Protein AF-A0A9P5PSP9-F1 (afdb_monomer_lite)

Radius of gyration: 25.44 Å; chains: 1; bounding box: 35×57×88 Å

pLDDT: mean 72.79, std 15.86, range [39.41, 93.94]

Foldseek 3Di:
DDDDDDDDDDPDPPPPPPPDPPPPQDKKKKKWFKQWVVHDDPPPVPQQVCQQVVVVVCVVQPPWDFDDWAQDPDRITIGTGGTPPDDSVVVLVVQQVQAQHWTGTPPTIIHINGMHID

Organism: NCBI:txid206335

Sequence (118 aa):
MFFAKNLVTLIVAATIAVASPVKRQSTTNCLVTLTPTPEFPAGSVQTDLNFAIGHTVAVEFTGSTVDNFEPIVSYNVQVELSVSGESEETVAAFIETWPGTTISGIAAQWAVSAAECS

Structure (mmCIF, N/CA/C/O backbone):
data_AF-A0A9P5PSP9-F1
#
_entry.id   AF-A0A9P5PSP9-F1
#
loop_
_atom_site.group_PDB
_atom_site.id
_atom_site.type_symbol
_atom_site.label_atom_id
_atom_site.label_alt_id
_atom_site.label_comp_id
_atom_site.label_asym_id
_atom_site.label_entity_id
_atom_site.label_seq_id
_atom_site.pdbx_PDB_ins_code
_atom_site.Cartn_x
_atom_site.Cartn_y
_atom_site.Cartn_z
_atom_site.occupancy
_atom_site.B_iso_or_equiv
_atom_site.auth_seq_id
_atom_site.auth_comp_id
_atom_site.auth_asym_id
_atom_site.auth_atom_id
_atom_site.pdbx_PDB_model_num
ATOM 1 N N . MET A 1 1 ? -17.163 47.438 73.734 1.00 39.41 1 MET A N 1
ATOM 2 C CA . MET A 1 1 ? -17.045 48.028 72.384 1.00 39.41 1 MET A CA 1
ATOM 3 C C . MET A 1 1 ? -16.594 46.921 71.449 1.00 39.41 1 MET A C 1
ATOM 5 O O . MET A 1 1 ? -15.534 46.355 71.668 1.00 39.41 1 MET A O 1
ATOM 9 N N . PHE A 1 2 ? -17.458 46.533 70.513 1.00 43.75 2 PHE A N 1
ATOM 10 C CA . PHE A 1 2 ? -17.225 45.452 69.556 1.00 43.75 2 PHE A CA 1
ATOM 11 C C . PHE A 1 2 ? -16.586 46.048 68.299 1.00 43.75 2 PHE A C 1
ATOM 13 O O . PHE A 1 2 ? -17.230 46.851 67.629 1.00 43.75 2 PHE A O 1
ATOM 20 N N . PHE A 1 3 ? -15.345 45.677 67.978 1.00 45.69 3 PHE A N 1
ATOM 21 C CA . PHE A 1 3 ? -14.747 45.984 66.677 1.00 45.69 3 PHE A CA 1
ATOM 22 C C . PHE A 1 3 ? -14.861 44.758 65.780 1.00 45.69 3 PHE A C 1
ATOM 24 O O . PHE A 1 3 ? -14.361 43.679 66.090 1.00 45.69 3 PHE A O 1
ATOM 31 N N . ALA A 1 4 ? -15.611 44.933 64.700 1.00 51.59 4 ALA A N 1
ATOM 32 C CA . ALA A 1 4 ? -15.974 43.898 63.760 1.00 51.59 4 ALA A CA 1
ATOM 33 C C . ALA A 1 4 ? -15.075 43.941 62.516 1.00 51.59 4 ALA A C 1
ATOM 35 O O . ALA A 1 4 ? -14.765 45.017 62.020 1.00 51.59 4 ALA A O 1
ATOM 36 N N . LYS A 1 5 ? -14.819 42.736 61.988 1.00 51.28 5 LYS A N 1
ATOM 37 C CA . LYS A 1 5 ? -14.912 42.367 60.564 1.00 51.28 5 LYS A CA 1
ATOM 38 C C . LYS A 1 5 ? -13.950 43.053 59.580 1.00 51.28 5 LYS A C 1
ATOM 40 O O . LYS A 1 5 ? -14.120 44.215 59.243 1.00 51.28 5 LYS A O 1
ATOM 45 N N . ASN A 1 6 ? -13.048 42.260 58.992 1.00 48.47 6 ASN A N 1
ATOM 46 C CA . ASN A 1 6 ? -13.123 41.859 57.572 1.00 48.47 6 ASN A CA 1
ATOM 47 C C . ASN A 1 6 ? -11.849 41.094 57.162 1.00 48.47 6 ASN A C 1
ATOM 49 O O . ASN A 1 6 ? -10.869 41.684 56.719 1.00 48.47 6 ASN A O 1
ATOM 53 N N . LEU A 1 7 ? -11.873 39.766 57.296 1.00 53.78 7 LEU A N 1
ATOM 54 C CA . LEU A 1 7 ? -10.899 38.876 56.658 1.00 53.78 7 LEU A CA 1
ATOM 55 C C . LEU A 1 7 ? -11.451 38.493 55.281 1.00 53.78 7 LEU A C 1
ATOM 57 O O . LEU A 1 7 ? -12.350 37.663 55.176 1.00 53.78 7 LEU A O 1
ATOM 61 N N . VAL A 1 8 ? -10.941 39.137 54.232 1.00 54.66 8 VAL A N 1
ATOM 62 C CA . VAL A 1 8 ? -11.233 38.777 52.839 1.00 54.66 8 VAL A CA 1
ATOM 63 C C . VAL A 1 8 ? -10.473 37.491 52.522 1.00 54.66 8 VAL A C 1
ATOM 65 O O . VAL A 1 8 ? -9.246 37.478 52.483 1.00 54.66 8 VAL A O 1
ATOM 68 N N . THR A 1 9 ? -11.202 36.391 52.347 1.00 52.06 9 THR A N 1
ATOM 69 C CA . THR A 1 9 ? -10.644 35.080 51.998 1.00 52.06 9 THR A CA 1
ATOM 70 C C . THR A 1 9 ? -10.611 34.950 50.476 1.00 52.06 9 THR A C 1
ATOM 72 O O . T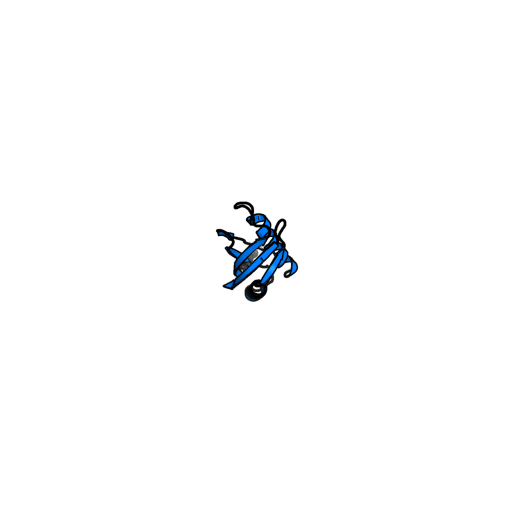HR A 1 9 ? -11.654 34.863 49.831 1.00 52.06 9 THR A O 1
ATOM 75 N N . LEU A 1 10 ? -9.414 34.979 49.889 1.00 44.44 10 LEU A N 1
ATOM 76 C CA . LEU A 1 10 ? -9.203 34.788 48.455 1.00 44.44 10 LEU A CA 1
ATOM 77 C C . LEU A 1 10 ? -9.199 33.282 48.151 1.00 44.44 10 LEU A C 1
ATOM 79 O O . LEU A 1 10 ? -8.201 32.599 48.372 1.00 44.44 10 LEU A O 1
ATOM 83 N N . ILE A 1 11 ? -10.325 32.749 47.679 1.00 52.88 11 ILE A N 1
ATOM 84 C CA . ILE A 1 11 ? -10.404 31.366 47.199 1.00 52.88 11 ILE A CA 1
ATOM 85 C C . ILE A 1 11 ? -9.882 31.358 45.761 1.00 52.88 11 ILE A C 1
ATOM 87 O O . ILE A 1 11 ? -10.599 31.699 44.823 1.00 52.88 11 ILE A O 1
ATOM 91 N N . VAL A 1 12 ? -8.611 30.997 45.590 1.00 51.53 12 VAL A N 1
ATOM 92 C CA . VAL A 1 12 ? -8.052 30.672 44.274 1.00 51.53 12 VAL A CA 1
ATOM 93 C C . VAL A 1 12 ? -8.607 29.307 43.879 1.00 51.53 12 VAL A C 1
ATOM 95 O O . VAL A 1 12 ? -8.164 28.272 44.373 1.00 51.53 12 VAL A O 1
ATOM 98 N N . ALA A 1 13 ? -9.620 29.306 43.014 1.00 54.34 13 ALA A N 1
ATOM 99 C CA . ALA A 1 13 ? -10.074 28.102 42.340 1.00 54.34 13 ALA A CA 1
ATOM 100 C C . ALA A 1 13 ? -8.973 27.662 41.367 1.00 54.34 13 ALA A C 1
ATOM 102 O O . ALA A 1 13 ? -8.827 28.219 40.280 1.00 54.34 13 ALA A O 1
ATOM 103 N N . ALA A 1 14 ? -8.161 26.691 41.780 1.00 51.69 14 ALA A N 1
ATOM 104 C CA . ALA A 1 14 ? -7.239 26.018 40.883 1.00 51.69 14 ALA A CA 1
ATOM 105 C C . ALA A 1 14 ? -8.073 25.200 39.889 1.00 51.69 14 ALA A C 1
ATOM 107 O O . ALA A 1 14 ? -8.559 24.116 40.209 1.00 51.69 14 ALA A O 1
ATOM 108 N N . THR A 1 15 ? -8.290 25.736 38.688 1.00 50.31 15 THR A N 1
ATOM 109 C CA . THR A 1 15 ? -8.807 24.949 37.569 1.00 50.31 15 THR A CA 1
ATOM 110 C C . THR A 1 15 ? -7.764 23.895 37.244 1.00 50.31 15 THR A C 1
ATOM 112 O O . THR A 1 15 ? -6.740 24.184 36.625 1.00 50.31 15 THR A O 1
ATOM 115 N N . ILE A 1 16 ? -8.010 22.675 37.711 1.00 48.81 16 ILE A N 1
ATOM 116 C CA . ILE A 1 16 ? -7.294 21.486 37.269 1.00 48.81 16 ILE A CA 1
ATOM 117 C C . ILE A 1 16 ? -7.624 21.346 35.785 1.00 48.81 16 ILE A C 1
ATOM 119 O O . ILE A 1 16 ? -8.700 20.880 35.413 1.00 48.81 16 ILE A O 1
ATOM 123 N N . ALA A 1 17 ? -6.726 21.831 34.930 1.00 51.38 17 ALA A N 1
ATOM 124 C CA . ALA A 1 17 ? -6.726 21.469 33.529 1.00 51.38 17 ALA A CA 1
ATOM 125 C C . ALA A 1 17 ? -6.412 19.972 33.487 1.00 51.38 17 ALA A C 1
ATOM 127 O O . ALA A 1 17 ? -5.254 19.561 33.532 1.00 51.38 17 ALA A O 1
ATOM 128 N N . VAL A 1 18 ? -7.457 19.146 33.495 1.00 50.47 18 VAL A N 1
ATOM 129 C CA . VAL A 1 18 ? -7.341 17.746 33.103 1.00 50.47 18 VAL A CA 1
ATOM 130 C C . VAL A 1 18 ? -6.925 17.786 31.643 1.00 50.47 18 VAL A C 1
ATOM 132 O O . VAL A 1 18 ? -7.739 18.055 30.763 1.00 50.47 18 VAL A O 1
ATOM 135 N N . ALA A 1 19 ? -5.628 17.614 31.397 1.00 44.59 19 ALA A N 1
ATOM 136 C CA . ALA A 1 19 ? -5.138 17.298 30.074 1.00 44.59 19 ALA A CA 1
ATOM 137 C C . ALA A 1 19 ? -5.844 16.002 29.677 1.00 44.59 19 ALA A C 1
ATOM 139 O O . ALA A 1 19 ? -5.552 14.938 30.225 1.00 44.59 19 ALA A O 1
ATOM 140 N N . SER A 1 20 ? -6.841 16.106 28.798 1.00 49.41 20 SER A N 1
ATOM 141 C CA . SER A 1 20 ? -7.421 14.932 28.166 1.00 49.41 20 SER A CA 1
ATOM 142 C C . SER A 1 20 ? -6.256 14.155 27.561 1.00 49.41 20 SER A C 1
ATOM 144 O O . SER A 1 20 ? -5.477 14.761 26.817 1.00 49.41 20 SER A O 1
ATOM 146 N N . PRO A 1 21 ? -6.075 12.864 27.889 1.00 52.00 21 PRO A N 1
ATOM 147 C CA . PRO A 1 21 ? -5.057 12.080 27.221 1.00 52.00 21 PRO A CA 1
ATOM 148 C C . PRO A 1 21 ? -5.360 12.159 25.727 1.00 52.00 21 PRO A C 1
ATOM 150 O O . PRO A 1 21 ? -6.439 11.758 25.285 1.00 52.00 21 PRO A O 1
ATOM 153 N N . VAL A 1 22 ? -4.434 12.739 24.959 1.00 50.50 22 VAL A N 1
ATOM 154 C CA . VAL A 1 22 ? -4.439 12.582 23.508 1.00 50.50 22 VAL A CA 1
ATOM 155 C C . VAL A 1 22 ? -4.378 11.078 23.315 1.00 50.50 22 VAL A C 1
ATOM 157 O O . VAL A 1 22 ? -3.413 10.446 23.756 1.00 50.50 22 VAL A O 1
ATOM 160 N N . LYS A 1 23 ? -5.453 10.485 22.783 1.00 47.91 23 LYS A N 1
ATOM 161 C CA . LYS A 1 23 ? -5.422 9.075 22.405 1.00 47.91 23 LYS A CA 1
ATOM 162 C C . LYS A 1 23 ? -4.181 8.926 21.540 1.00 47.91 23 LYS A C 1
ATOM 164 O O . LYS A 1 23 ? -4.057 9.636 20.544 1.00 47.91 23 LYS A O 1
ATOM 169 N N . ARG A 1 24 ? -3.242 8.081 21.968 1.00 46.03 24 ARG A N 1
ATOM 170 C CA . ARG A 1 24 ? -2.146 7.673 21.096 1.00 46.03 24 ARG A CA 1
ATOM 171 C C . ARG A 1 24 ? -2.817 7.197 19.815 1.00 46.03 24 ARG A C 1
ATOM 173 O O . ARG A 1 24 ? -3.707 6.351 19.898 1.00 46.03 24 ARG A O 1
ATOM 180 N N . GLN A 1 25 ? -2.476 7.819 18.691 1.00 55.81 25 GLN A N 1
ATOM 181 C CA . GLN A 1 25 ? -2.847 7.266 17.402 1.00 55.81 25 GLN A CA 1
ATOM 182 C C . GLN A 1 25 ? -2.301 5.842 17.387 1.00 55.81 25 GLN A C 1
ATOM 184 O O . GLN A 1 25 ? -1.148 5.603 17.748 1.00 55.81 25 GLN A O 1
ATOM 189 N N . SER A 1 26 ? -3.214 4.915 17.160 1.00 62.59 26 SER A N 1
ATOM 190 C CA . SER A 1 26 ? -2.928 3.498 17.078 1.00 62.59 26 SER A CA 1
ATOM 191 C C . SER A 1 26 ? -2.381 3.295 15.667 1.00 62.59 26 SER A C 1
ATOM 193 O O . SER A 1 26 ? -3.038 3.694 14.702 1.00 62.59 26 SER A O 1
ATOM 195 N N . THR A 1 27 ? -1.137 2.840 15.560 1.00 68.69 27 THR A N 1
ATOM 196 C CA . THR A 1 27 ? -0.408 2.797 14.294 1.00 68.69 27 THR A CA 1
ATOM 197 C C . THR A 1 27 ? -0.356 1.362 13.801 1.00 68.69 27 THR A C 1
ATOM 199 O O . THR A 1 27 ? 0.237 0.506 14.455 1.00 68.69 27 THR A O 1
ATOM 202 N N . THR A 1 28 ? -0.938 1.109 12.632 1.00 78.94 28 THR A N 1
ATOM 203 C CA . THR A 1 28 ? -0.881 -0.191 11.966 1.00 78.94 28 THR A CA 1
ATOM 204 C C . THR A 1 28 ? 0.455 -0.346 11.249 1.00 78.94 28 THR A C 1
ATOM 206 O O . THR A 1 28 ? 0.810 0.458 10.385 1.00 78.94 28 THR A O 1
ATOM 209 N N . ASN A 1 29 ? 1.189 -1.411 11.565 1.00 80.19 29 ASN A N 1
ATOM 210 C CA . ASN A 1 29 ? 2.421 -1.751 10.864 1.00 80.19 29 ASN A CA 1
ATOM 211 C C . ASN A 1 29 ? 2.117 -2.770 9.769 1.00 80.19 29 ASN A C 1
ATOM 213 O O . ASN A 1 29 ? 1.742 -3.898 10.072 1.00 80.19 29 ASN A O 1
ATOM 217 N N . CYS A 1 30 ? 2.305 -2.391 8.507 1.00 82.44 30 CYS A N 1
ATOM 218 C CA . CYS A 1 30 ? 2.123 -3.286 7.371 1.00 82.44 30 CYS A CA 1
ATOM 219 C C . CYS A 1 30 ? 3.400 -3.382 6.538 1.00 82.44 30 CYS A C 1
ATOM 221 O O . CYS A 1 30 ? 4.038 -2.385 6.216 1.00 82.44 30 CYS A O 1
ATOM 223 N N . LEU A 1 31 ? 3.782 -4.586 6.143 1.00 83.62 31 LEU A N 1
ATOM 224 C CA . LEU A 1 31 ? 4.820 -4.819 5.151 1.00 83.62 31 LEU A CA 1
ATOM 225 C C . LEU A 1 31 ? 4.150 -4.979 3.786 1.00 83.62 31 LEU A C 1
ATOM 227 O O . LEU A 1 31 ? 3.313 -5.861 3.616 1.00 83.62 31 LEU A O 1
ATOM 231 N N . VAL A 1 32 ? 4.518 -4.150 2.808 1.00 84.81 32 VAL A N 1
ATOM 232 C CA . VAL A 1 32 ? 3.949 -4.188 1.455 1.00 84.81 32 VAL A CA 1
ATOM 233 C C . VAL A 1 32 ? 5.067 -4.317 0.423 1.00 84.81 32 VAL A C 1
ATOM 235 O O . VAL A 1 32 ? 6.000 -3.514 0.377 1.00 84.81 32 VAL A O 1
ATOM 238 N N . THR A 1 33 ? 4.979 -5.312 -0.455 1.00 86.12 33 THR A N 1
ATOM 239 C CA . THR A 1 33 ? 5.932 -5.473 -1.563 1.00 86.12 33 THR A CA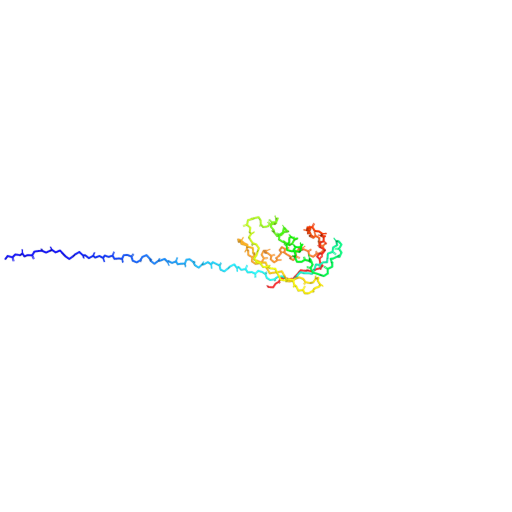 1
ATOM 240 C C . THR A 1 33 ? 5.375 -4.826 -2.825 1.00 86.12 33 THR A C 1
ATOM 242 O O . THR A 1 33 ? 4.293 -5.190 -3.296 1.00 86.12 33 THR A O 1
ATOM 245 N N . LEU A 1 34 ? 6.123 -3.866 -3.374 1.00 85.69 34 LEU A N 1
ATOM 246 C CA . LEU A 1 34 ? 5.678 -2.978 -4.445 1.00 85.69 34 LEU A CA 1
ATOM 247 C C . LEU A 1 34 ? 6.711 -2.941 -5.571 1.00 85.69 34 LEU A C 1
ATOM 249 O O . LEU A 1 34 ? 7.880 -2.633 -5.347 1.00 85.69 34 LEU A O 1
ATOM 253 N N . THR A 1 35 ? 6.272 -3.199 -6.801 1.00 85.38 35 THR A N 1
ATOM 254 C CA . THR A 1 35 ? 7.137 -3.160 -7.991 1.00 85.38 35 THR A CA 1
ATOM 255 C C . THR A 1 35 ? 6.711 -2.021 -8.921 1.00 85.38 35 THR A C 1
ATOM 257 O O . THR A 1 35 ? 5.570 -2.033 -9.389 1.00 85.38 35 THR A O 1
ATOM 260 N N . PRO A 1 36 ? 7.582 -1.037 -9.213 1.00 85.56 36 PRO A N 1
ATOM 261 C CA . PRO A 1 36 ? 7.239 0.078 -10.086 1.00 85.56 36 PRO A CA 1
ATOM 262 C C . PRO A 1 36 ? 7.276 -0.307 -11.569 1.00 85.56 36 PRO A C 1
ATOM 264 O O . PRO A 1 36 ? 8.121 -1.085 -12.007 1.00 85.56 36 PRO A O 1
ATOM 267 N N . THR A 1 37 ? 6.388 0.290 -12.361 1.00 86.19 37 THR A N 1
ATOM 268 C CA . THR A 1 37 ? 6.371 0.242 -13.828 1.00 86.19 37 THR A CA 1
ATOM 269 C C . THR A 1 37 ? 6.157 1.659 -14.387 1.00 86.19 37 THR A C 1
ATOM 271 O O . THR A 1 37 ? 5.092 2.236 -14.150 1.00 86.19 37 THR A O 1
ATOM 274 N N . PRO A 1 38 ? 7.111 2.235 -15.149 1.00 83.31 38 PRO A N 1
ATOM 275 C CA . PRO A 1 38 ? 8.435 1.690 -15.478 1.00 83.31 38 PRO A CA 1
ATOM 276 C C . PRO A 1 38 ? 9.341 1.563 -14.242 1.00 83.31 38 PRO A C 1
ATOM 278 O O . PRO A 1 38 ? 9.101 2.206 -13.223 1.00 83.31 38 PRO A O 1
ATOM 281 N N . GLU A 1 39 ? 10.384 0.733 -14.330 1.00 79.44 39 GLU A N 1
ATOM 282 C CA . GLU A 1 39 ? 11.353 0.583 -13.239 1.00 79.44 39 GLU A CA 1
ATOM 283 C C . GLU A 1 39 ? 12.038 1.922 -12.917 1.00 79.44 39 GLU A C 1
ATOM 285 O O . GLU A 1 39 ? 12.479 2.648 -13.814 1.00 79.44 39 GLU A O 1
ATOM 290 N N . PHE A 1 40 ? 12.148 2.248 -11.626 1.00 71.06 40 PHE A N 1
ATOM 291 C CA . PHE A 1 40 ? 12.829 3.459 -11.173 1.00 71.06 40 PHE A CA 1
ATOM 292 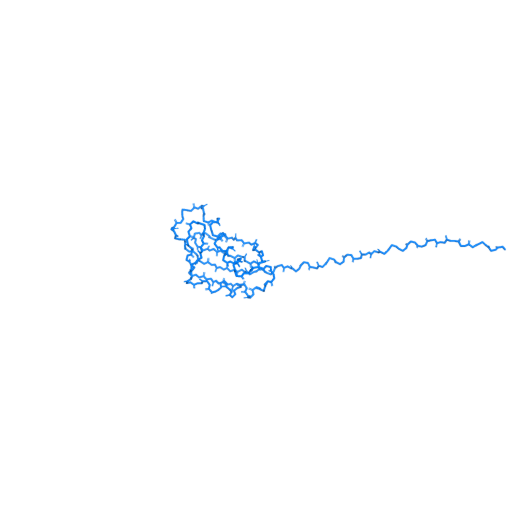C C . PHE A 1 40 ? 14.333 3.228 -10.990 1.00 71.06 40 PHE A C 1
ATOM 294 O O . PHE A 1 40 ? 14.730 2.243 -10.365 1.00 71.06 40 PHE A O 1
ATOM 301 N N . PRO A 1 41 ? 15.191 4.175 -11.412 1.00 64.38 41 PRO A N 1
ATOM 302 C CA . PRO A 1 41 ? 16.575 4.190 -10.964 1.00 64.38 41 PRO A CA 1
ATOM 303 C C . PRO A 1 41 ? 16.634 4.406 -9.441 1.00 64.38 41 PRO A C 1
ATOM 305 O O . PRO A 1 41 ? 15.867 5.188 -8.869 1.00 64.38 41 PRO A O 1
ATOM 308 N N . ALA A 1 42 ? 17.554 3.707 -8.772 1.00 62.31 42 ALA A N 1
ATOM 309 C CA . ALA A 1 42 ? 17.733 3.800 -7.326 1.00 62.31 42 ALA A CA 1
ATOM 310 C C . ALA A 1 42 ? 17.977 5.262 -6.896 1.00 62.31 42 ALA A C 1
ATOM 312 O O . ALA A 1 42 ? 18.922 5.897 -7.360 1.00 62.31 42 ALA A O 1
ATOM 313 N N . GLY A 1 43 ? 17.120 5.794 -6.015 1.00 60.62 43 GLY A N 1
ATOM 314 C CA . GLY A 1 43 ? 17.260 7.139 -5.435 1.00 60.62 43 GLY A CA 1
ATOM 315 C C . GLY A 1 43 ? 16.055 8.078 -5.586 1.00 60.62 43 GLY A C 1
ATOM 316 O O . GLY A 1 43 ? 16.027 9.104 -4.915 1.00 60.62 43 GLY A O 1
ATOM 317 N N . SER A 1 44 ? 15.048 7.742 -6.405 1.00 65.62 44 SER A N 1
ATOM 318 C CA . SER A 1 44 ? 13.860 8.604 -6.641 1.00 65.62 44 SER A CA 1
ATOM 319 C C . SER A 1 44 ? 12.514 7.959 -6.283 1.00 65.62 44 SER A C 1
ATOM 321 O O . SER A 1 44 ? 11.464 8.557 -6.484 1.00 65.62 44 SER A O 1
ATOM 323 N N . VAL A 1 45 ? 12.546 6.745 -5.731 1.00 76.19 45 VAL A N 1
ATOM 324 C CA . VA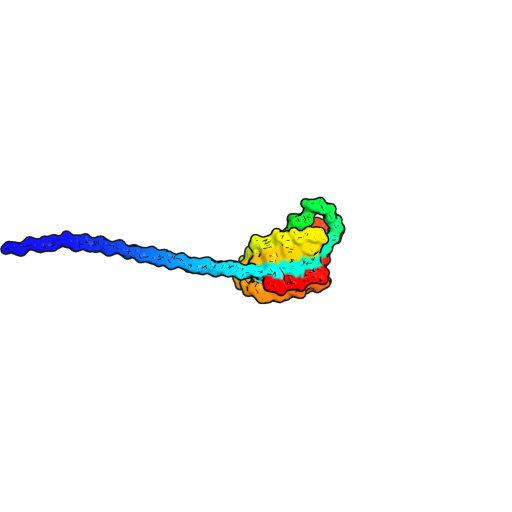L A 1 45 ? 11.365 5.917 -5.438 1.00 76.19 45 VAL A CA 1
ATOM 325 C C . VAL A 1 45 ? 10.488 6.503 -4.328 1.00 76.19 45 VAL A C 1
ATOM 327 O O . VAL A 1 45 ? 9.269 6.412 -4.399 1.00 76.19 45 VAL A O 1
ATOM 330 N N . GLN A 1 46 ? 11.087 7.131 -3.315 1.00 78.56 46 GLN A N 1
ATOM 331 C CA . GLN A 1 46 ? 10.378 7.455 -2.074 1.00 78.56 46 GLN A CA 1
ATOM 332 C C . GLN A 1 46 ? 9.249 8.477 -2.257 1.00 78.56 46 GLN A C 1
ATOM 334 O O . GLN A 1 46 ? 8.170 8.293 -1.711 1.00 78.56 46 GLN A O 1
ATOM 339 N N . THR A 1 47 ? 9.456 9.538 -3.042 1.00 80.88 47 THR A N 1
ATOM 340 C CA . THR A 1 47 ? 8.407 10.546 -3.276 1.00 80.88 47 THR A CA 1
ATOM 341 C C . THR A 1 47 ? 7.216 9.958 -4.025 1.00 80.88 47 THR A C 1
ATOM 343 O O . THR A 1 47 ? 6.071 10.222 -3.665 1.00 80.88 47 THR A O 1
ATOM 346 N N . ASP A 1 48 ? 7.492 9.153 -5.050 1.00 83.81 48 ASP A N 1
ATOM 347 C CA . ASP A 1 48 ? 6.461 8.533 -5.878 1.00 83.81 48 ASP A CA 1
ATOM 348 C C . ASP A 1 48 ? 5.634 7.516 -5.090 1.00 83.81 48 ASP A C 1
ATOM 350 O O . ASP A 1 48 ? 4.408 7.504 -5.152 1.00 83.81 48 ASP A O 1
ATOM 354 N N . LEU A 1 49 ? 6.331 6.720 -4.286 1.00 81.12 49 LEU A N 1
ATOM 355 C CA . LEU A 1 49 ? 5.772 5.716 -3.401 1.00 81.12 49 LEU A CA 1
ATOM 356 C C . LEU A 1 49 ? 4.916 6.335 -2.287 1.00 81.12 49 LEU A C 1
ATOM 358 O O . LEU A 1 49 ? 3.791 5.894 -2.064 1.00 81.12 49 LEU A O 1
ATOM 362 N N . ASN A 1 50 ? 5.408 7.393 -1.633 1.00 80.94 50 ASN A N 1
ATOM 363 C CA . ASN A 1 50 ? 4.652 8.119 -0.611 1.00 80.94 50 ASN A CA 1
ATOM 364 C C . ASN A 1 50 ? 3.369 8.716 -1.194 1.00 80.94 50 ASN A C 1
ATOM 366 O O . ASN A 1 50 ? 2.323 8.681 -0.547 1.00 80.94 50 ASN A O 1
ATOM 370 N N . PHE A 1 51 ? 3.433 9.244 -2.421 1.00 85.50 51 PHE A N 1
ATOM 371 C CA . PHE A 1 51 ? 2.239 9.707 -3.116 1.00 85.50 51 PHE A CA 1
ATOM 372 C C . PHE A 1 51 ? 1.294 8.549 -3.434 1.00 85.50 51 PHE A C 1
ATOM 374 O O . PHE A 1 51 ? 0.113 8.654 -3.126 1.00 85.50 51 PHE A O 1
ATOM 381 N N . ALA A 1 52 ? 1.791 7.449 -4.005 1.00 88.31 52 ALA A N 1
ATOM 382 C CA . ALA A 1 52 ? 0.958 6.316 -4.396 1.00 88.31 52 ALA A CA 1
ATOM 383 C C . ALA A 1 52 ? 0.188 5.735 -3.206 1.00 88.31 52 ALA A C 1
ATOM 385 O O . ALA A 1 52 ? -1.032 5.563 -3.269 1.00 88.31 52 ALA A O 1
ATOM 386 N N . ILE A 1 53 ? 0.892 5.487 -2.100 1.00 85.31 53 ILE A N 1
ATOM 387 C CA . ILE A 1 53 ? 0.290 4.934 -0.890 1.00 85.31 53 ILE A CA 1
ATOM 388 C C . ILE A 1 53 ? -0.611 5.976 -0.224 1.00 85.31 53 ILE A C 1
ATOM 390 O O . ILE A 1 53 ? -1.779 5.696 0.035 1.00 85.31 53 ILE A O 1
ATOM 394 N N . GLY A 1 54 ? -0.107 7.194 -0.003 1.00 82.62 54 GLY A N 1
ATOM 395 C CA . GLY A 1 54 ? -0.863 8.261 0.651 1.00 82.62 54 GLY A CA 1
ATOM 396 C C . GLY A 1 54 ? -2.149 8.620 -0.093 1.00 82.62 54 GLY A C 1
ATOM 397 O O . GLY A 1 54 ? -3.194 8.765 0.532 1.00 82.62 54 GLY A O 1
ATOM 398 N N . HIS A 1 55 ? -2.107 8.696 -1.425 1.00 86.12 55 HIS A N 1
ATOM 399 C CA . HIS A 1 55 ? -3.286 8.934 -2.254 1.00 86.12 55 HIS A CA 1
ATOM 400 C C . HIS A 1 55 ? -4.280 7.771 -2.168 1.00 86.12 55 HIS A C 1
ATOM 402 O O . HIS A 1 55 ? -5.470 8.006 -1.987 1.00 86.12 55 HIS A O 1
ATOM 408 N N . THR A 1 56 ? -3.810 6.524 -2.257 1.00 89.00 56 THR A N 1
ATOM 409 C CA . THR A 1 56 ? -4.679 5.336 -2.167 1.00 89.00 56 THR A CA 1
ATOM 410 C C . THR A 1 56 ? -5.398 5.269 -0.819 1.00 89.00 56 THR A C 1
ATOM 412 O O . THR A 1 56 ? -6.607 5.064 -0.778 1.00 89.00 56 THR A O 1
ATOM 415 N N . VAL A 1 57 ? -4.678 5.522 0.276 1.00 84.75 57 VAL A N 1
ATOM 416 C CA . VAL A 1 57 ? -5.245 5.561 1.632 1.00 84.75 57 VAL A CA 1
ATOM 417 C C . VAL A 1 57 ? -6.205 6.741 1.799 1.00 84.75 57 VAL A C 1
ATOM 419 O O . VAL A 1 57 ? -7.286 6.564 2.348 1.00 84.75 57 VAL A O 1
ATOM 422 N N . ALA A 1 58 ? -5.861 7.932 1.300 1.00 82.88 58 ALA A N 1
ATOM 423 C CA . ALA A 1 58 ? -6.701 9.126 1.432 1.00 82.88 58 ALA A CA 1
ATOM 424 C C . ALA A 1 58 ? -8.002 9.068 0.612 1.00 82.88 58 ALA A C 1
ATOM 426 O O . ALA A 1 58 ? -8.970 9.747 0.957 1.00 82.88 58 ALA A O 1
ATOM 427 N N . VAL A 1 59 ? -8.026 8.288 -0.476 1.00 86.00 59 VAL A N 1
ATOM 428 C CA . VAL A 1 59 ? -9.247 8.024 -1.253 1.00 86.00 59 VAL A CA 1
ATOM 429 C C . VAL A 1 59 ? -10.227 7.164 -0.456 1.00 86.00 59 VAL A C 1
ATOM 431 O O . VAL A 1 59 ? -11.424 7.437 -0.504 1.00 86.00 59 VAL A O 1
ATOM 434 N N . GLU A 1 60 ? -9.732 6.169 0.281 1.00 87.56 60 GLU A N 1
ATOM 435 C CA . GLU A 1 60 ? -10.571 5.296 1.110 1.00 87.56 60 GLU A CA 1
ATOM 436 C C . GLU A 1 60 ? -10.996 5.992 2.413 1.00 87.56 60 GLU A C 1
ATOM 438 O O . GLU A 1 60 ? -12.179 6.070 2.738 1.00 87.56 60 GLU A O 1
ATOM 443 N N . PHE A 1 61 ? -10.034 6.563 3.139 1.00 82.06 61 PHE A N 1
ATOM 444 C CA . PHE A 1 61 ? -10.240 7.163 4.456 1.00 82.06 61 PHE A CA 1
ATOM 445 C C . PHE A 1 61 ? -10.254 8.688 4.369 1.00 82.06 61 PHE A C 1
ATOM 447 O O . PHE A 1 61 ? -9.303 9.391 4.732 1.00 82.06 61 PHE A O 1
ATOM 454 N N . THR A 1 62 ? -11.357 9.227 3.850 1.00 74.81 62 THR A N 1
ATOM 455 C CA . THR A 1 62 ? -11.512 10.675 3.690 1.00 74.81 62 THR A CA 1
ATOM 456 C C . THR A 1 62 ? -11.482 11.385 5.047 1.00 74.81 62 THR A C 1
ATOM 458 O O . THR A 1 62 ? -12.341 11.148 5.894 1.00 74.81 62 THR A O 1
ATOM 461 N N . GLY A 1 63 ? -10.538 12.312 5.231 1.00 62.59 63 GLY A N 1
ATOM 462 C CA . GLY A 1 63 ? -10.407 13.103 6.463 1.00 62.59 63 GLY A CA 1
ATOM 463 C C . GLY A 1 63 ? -9.367 12.585 7.459 1.00 62.59 63 GLY A C 1
ATOM 464 O O . GLY A 1 63 ? -9.217 13.178 8.528 1.00 62.59 63 GLY A O 1
ATOM 465 N N . SER A 1 64 ? -8.625 11.537 7.104 1.00 62.19 64 SER A N 1
ATOM 466 C CA . SER A 1 64 ? -7.569 10.971 7.939 1.00 62.19 64 SER A CA 1
ATOM 467 C C . SER A 1 64 ? -6.172 11.436 7.512 1.00 62.19 64 SER A C 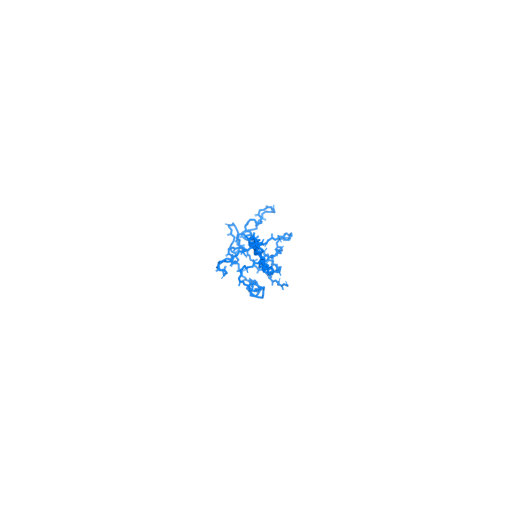1
ATOM 469 O O . SER A 1 64 ? -5.897 11.651 6.332 1.00 62.19 64 SER A O 1
ATOM 471 N N . THR A 1 65 ? -5.278 11.599 8.488 1.00 60.38 65 THR A N 1
ATOM 472 C CA . THR A 1 65 ? -3.851 11.890 8.268 1.00 60.38 65 THR A CA 1
ATOM 473 C C . THR A 1 65 ? -3.070 10.587 8.264 1.00 60.38 65 THR A C 1
ATOM 475 O O . THR A 1 65 ? -3.374 9.725 9.082 1.00 60.38 65 THR A O 1
ATOM 478 N N . VAL A 1 66 ? -2.076 10.479 7.380 1.00 63.25 66 VAL A N 1
ATOM 479 C CA . VAL A 1 66 ? -1.118 9.372 7.330 1.00 63.25 66 VAL A CA 1
ATOM 480 C C . VAL A 1 66 ? 0.223 9.826 7.910 1.00 63.25 66 VAL A C 1
ATOM 482 O O . VAL A 1 66 ? 0.788 10.801 7.414 1.00 63.25 66 VAL A O 1
ATOM 485 N N . ASP A 1 67 ? 0.720 9.134 8.939 1.00 56.56 67 ASP A N 1
ATOM 486 C CA . ASP A 1 67 ? 1.807 9.658 9.784 1.00 56.56 67 ASP A CA 1
ATOM 487 C C . ASP A 1 67 ? 3.220 9.104 9.519 1.00 56.56 67 ASP A C 1
ATOM 489 O O . ASP A 1 67 ? 4.174 9.809 9.856 1.00 56.56 67 ASP A O 1
ATOM 493 N N . ASN A 1 68 ? 3.419 7.914 8.926 1.00 58.25 68 ASN A N 1
ATOM 494 C CA . ASN A 1 68 ? 4.784 7.417 8.687 1.00 58.25 68 ASN A CA 1
ATOM 495 C C . ASN A 1 68 ? 4.954 6.531 7.434 1.00 58.25 68 ASN A C 1
ATOM 497 O O . ASN A 1 68 ? 4.049 5.825 7.005 1.00 58.25 68 ASN A O 1
ATOM 501 N N . PHE A 1 69 ? 6.142 6.582 6.822 1.00 60.91 69 PHE A N 1
ATOM 502 C CA . PHE A 1 69 ? 6.524 5.747 5.677 1.00 60.91 69 PHE A CA 1
ATOM 503 C C . PHE A 1 69 ? 8.030 5.478 5.693 1.00 60.91 69 PHE A C 1
ATOM 505 O O . PHE A 1 69 ? 8.825 6.397 5.470 1.00 60.91 69 PHE A O 1
ATOM 512 N N . GLU A 1 70 ? 8.433 4.218 5.872 1.00 58.69 70 GLU A N 1
ATOM 513 C CA . GLU A 1 70 ? 9.844 3.823 5.865 1.00 58.69 70 GLU A CA 1
ATOM 514 C C . GLU A 1 70 ? 10.120 2.748 4.797 1.00 58.69 70 GLU A C 1
ATOM 516 O O . GLU A 1 70 ? 9.854 1.562 4.996 1.00 58.69 70 GLU A O 1
ATOM 521 N N . PRO A 1 71 ? 10.673 3.116 3.625 1.00 57.88 71 PRO A N 1
ATOM 522 C CA . PRO A 1 71 ? 11.013 2.124 2.617 1.00 57.88 71 PRO A CA 1
ATOM 523 C C . PRO A 1 71 ? 12.148 1.220 3.114 1.00 57.88 71 PRO A C 1
ATOM 525 O O . PRO A 1 71 ? 13.234 1.699 3.446 1.00 57.88 71 PRO A O 1
ATOM 528 N N . ILE A 1 72 ? 11.926 -0.097 3.088 1.00 55.69 72 ILE A N 1
ATOM 529 C CA . ILE A 1 72 ? 13.008 -1.076 3.185 1.00 55.69 72 ILE A CA 1
ATOM 530 C C . ILE A 1 72 ? 13.611 -1.227 1.776 1.00 55.69 72 ILE A C 1
ATOM 532 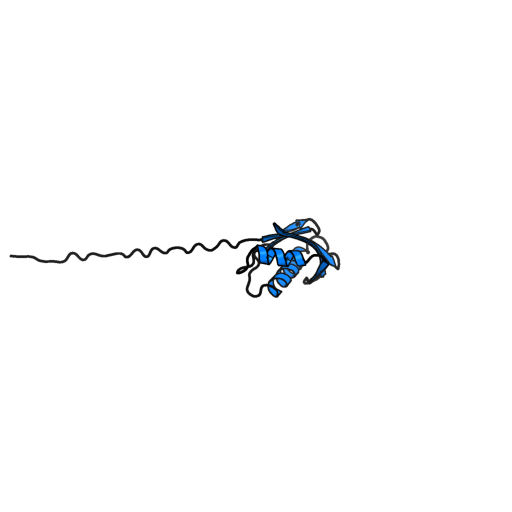O O . ILE A 1 72 ? 13.022 -0.907 0.744 1.00 55.69 72 ILE A O 1
ATOM 536 N N . VAL A 1 73 ? 14.885 -1.577 1.722 1.00 50.84 73 VAL A N 1
ATOM 537 C CA . VAL A 1 73 ? 15.713 -1.521 0.517 1.00 50.84 73 VAL A CA 1
ATOM 538 C C . VAL A 1 73 ? 15.083 -2.280 -0.669 1.00 50.84 73 VAL A C 1
ATOM 540 O O . VAL A 1 73 ? 14.658 -3.424 -0.538 1.00 50.84 73 VAL A O 1
ATOM 543 N N . SER A 1 74 ? 15.115 -1.654 -1.853 1.00 56.31 74 SER A N 1
ATOM 544 C CA . SER A 1 74 ? 14.953 -2.277 -3.177 1.00 56.31 74 SER A CA 1
ATOM 545 C C . SER A 1 74 ? 13.645 -3.056 -3.416 1.00 56.31 74 SER A C 1
ATOM 547 O O . SER A 1 74 ? 13.714 -4.223 -3.779 1.00 56.31 74 SER A O 1
ATOM 549 N N . TYR A 1 75 ? 12.484 -2.387 -3.299 1.00 60.56 75 TYR A N 1
ATOM 550 C CA . TYR A 1 75 ? 11.122 -2.842 -3.693 1.00 60.56 75 TYR A CA 1
ATOM 551 C C . TYR A 1 75 ? 10.255 -3.496 -2.595 1.00 60.56 75 TYR A C 1
ATOM 553 O O . TYR A 1 75 ? 9.059 -3.703 -2.796 1.00 60.56 75 TYR A O 1
ATOM 561 N N . ASN A 1 76 ? 10.806 -3.756 -1.407 1.00 62.97 76 ASN A N 1
ATOM 562 C CA . ASN A 1 76 ? 10.015 -4.135 -0.230 1.00 62.97 76 ASN A CA 1
ATOM 563 C C . ASN A 1 76 ? 9.820 -2.911 0.656 1.00 62.97 76 ASN A C 1
ATOM 565 O O . ASN A 1 76 ? 10.786 -2.383 1.185 1.00 62.97 76 ASN A O 1
ATOM 569 N N . VAL A 1 77 ? 8.594 -2.442 0.827 1.00 67.94 77 VAL A N 1
ATOM 570 C CA . VAL A 1 77 ? 8.313 -1.207 1.558 1.00 67.94 77 VAL A CA 1
ATOM 571 C C . VAL A 1 77 ? 7.667 -1.574 2.881 1.00 67.94 77 VAL A C 1
ATOM 573 O O . VAL A 1 77 ? 6.662 -2.279 2.908 1.00 67.94 77 VAL A O 1
ATOM 576 N N . GLN A 1 78 ? 8.226 -1.092 3.989 1.00 67.88 78 GLN A N 1
ATOM 577 C CA . GLN A 1 78 ? 7.498 -1.120 5.245 1.00 67.88 78 GLN A CA 1
ATOM 578 C C . GLN A 1 78 ? 6.630 0.133 5.318 1.00 67.88 78 GLN A C 1
ATOM 580 O O . GLN A 1 78 ? 7.065 1.266 5.113 1.00 67.88 78 GLN A O 1
ATOM 585 N N . VAL A 1 79 ? 5.350 -0.096 5.527 1.00 67.81 79 VAL A N 1
ATOM 586 C CA . VAL A 1 79 ? 4.301 0.901 5.479 1.00 67.81 79 VAL A CA 1
ATOM 587 C C . VAL A 1 79 ? 3.711 0.977 6.882 1.00 67.81 79 VAL A C 1
ATOM 589 O O . VAL A 1 79 ? 2.953 0.111 7.305 1.00 67.81 79 VAL A O 1
ATOM 592 N N . GLU A 1 80 ? 4.111 2.000 7.630 1.00 69.75 80 GLU A N 1
ATOM 593 C CA . GLU A 1 80 ? 3.613 2.246 8.982 1.00 69.75 80 GLU A CA 1
ATOM 594 C C . GLU A 1 80 ? 2.474 3.275 8.921 1.00 69.75 80 GLU A C 1
ATOM 596 O O . GLU A 1 80 ? 2.684 4.486 8.921 1.00 69.75 80 GLU A O 1
ATOM 601 N N . LEU A 1 81 ? 1.238 2.790 8.829 1.00 71.44 81 LEU A N 1
ATOM 602 C CA . LEU A 1 81 ? 0.062 3.627 8.618 1.00 71.44 81 LEU A CA 1
ATOM 603 C C . LEU A 1 81 ? -0.717 3.804 9.915 1.00 71.44 81 LEU A C 1
ATOM 605 O O . LEU A 1 81 ? -1.297 2.876 10.463 1.00 71.44 81 LEU A O 1
ATOM 609 N N . SER A 1 82 ? -0.799 5.048 10.365 1.00 68.44 82 SER A N 1
ATOM 610 C CA . SER A 1 82 ? -1.812 5.501 11.313 1.00 68.44 82 SER A CA 1
ATOM 611 C C . SER A 1 82 ? -2.821 6.324 10.525 1.00 68.44 82 SER A C 1
ATOM 613 O O . SER A 1 82 ? -2.421 7.189 9.751 1.00 68.44 82 SER A O 1
ATOM 615 N N . VAL A 1 83 ? -4.111 6.033 10.694 1.00 71.88 83 VAL A N 1
ATOM 616 C CA . VAL A 1 83 ? -5.224 6.722 10.028 1.00 71.88 83 VAL A CA 1
ATOM 617 C C . VAL A 1 83 ? -6.126 7.273 11.125 1.00 71.88 83 VAL A C 1
ATOM 619 O O . VAL A 1 83 ? -6.781 6.532 11.857 1.00 71.88 83 VAL A O 1
ATOM 622 N N . SER A 1 84 ? -6.128 8.596 11.297 1.00 71.81 84 SER A N 1
ATOM 623 C CA . SER A 1 84 ? -6.927 9.229 12.354 1.00 71.81 84 SER A CA 1
ATOM 624 C C . SER A 1 84 ? -8.419 8.931 12.177 1.00 71.81 84 SER A C 1
ATOM 626 O O . SER A 1 84 ? -8.974 9.162 11.104 1.00 71.81 84 SER A O 1
ATOM 628 N N . GLY A 1 85 ? -9.063 8.450 13.244 1.00 73.81 85 GLY A N 1
ATOM 629 C CA . GLY A 1 85 ? -10.489 8.111 13.258 1.00 73.81 85 GLY A CA 1
ATOM 630 C C . GLY A 1 85 ? -10.805 6.644 12.965 1.00 73.81 85 GLY A C 1
ATOM 631 O O . GLY A 1 85 ? -11.918 6.221 13.267 1.00 73.81 85 GLY A O 1
ATOM 632 N N . GLU A 1 86 ? -9.830 5.870 12.490 1.00 81.44 86 GLU A N 1
ATOM 633 C CA . GLU A 1 86 ? -9.993 4.455 12.152 1.00 81.44 86 GLU A CA 1
ATOM 634 C C . GLU A 1 86 ? -9.316 3.536 13.176 1.00 81.44 86 GLU A C 1
ATOM 636 O O . GLU A 1 86 ? -8.401 3.944 13.900 1.00 81.44 86 GLU A O 1
ATOM 641 N N . SER A 1 87 ? -9.792 2.291 13.277 1.00 84.56 87 SER A N 1
ATOM 642 C CA . SER A 1 87 ? -9.117 1.257 14.069 1.00 84.56 87 SER A CA 1
ATOM 643 C C . SER A 1 87 ? -7.967 0.637 13.278 1.00 84.56 87 SER A C 1
ATOM 645 O O . SER A 1 87 ? -8.015 0.565 12.049 1.00 84.56 87 SER A O 1
ATOM 647 N N . GLU A 1 88 ? -6.953 0.129 13.985 1.00 83.81 88 GLU A N 1
ATOM 648 C CA . GLU A 1 88 ? -5.819 -0.550 13.343 1.00 83.81 88 GLU A CA 1
ATOM 649 C C . GLU A 1 88 ? -6.279 -1.726 12.479 1.00 83.81 88 GLU A C 1
ATOM 651 O O . GLU A 1 88 ? -5.769 -1.917 11.381 1.00 83.81 88 GLU A O 1
ATOM 656 N N . GLU A 1 89 ? -7.286 -2.461 12.955 1.00 86.38 89 GLU A N 1
ATOM 657 C CA . GLU A 1 89 ? -7.908 -3.600 12.275 1.00 86.38 89 GLU A CA 1
ATOM 658 C C . GLU A 1 89 ? -8.562 -3.194 10.948 1.00 86.38 89 GLU A C 1
ATOM 660 O O . GLU A 1 89 ? -8.414 -3.902 9.955 1.00 86.38 89 GLU A O 1
ATOM 665 N N . THR A 1 90 ? -9.254 -2.049 10.903 1.00 88.12 90 THR A N 1
ATOM 666 C CA . THR A 1 90 ? -9.868 -1.543 9.666 1.00 88.12 90 THR A CA 1
ATOM 667 C C . THR A 1 90 ? -8.798 -1.156 8.649 1.00 88.12 90 THR A C 1
ATOM 669 O O . THR A 1 90 ? -8.893 -1.517 7.476 1.00 88.12 90 THR A O 1
ATOM 672 N N . VAL A 1 91 ? -7.758 -0.450 9.099 1.00 85.56 91 VAL A N 1
ATOM 673 C CA . VAL A 1 91 ? -6.642 -0.028 8.240 1.00 85.56 91 VAL A CA 1
ATOM 674 C C . VAL A 1 91 ? -5.865 -1.243 7.727 1.00 85.56 91 VAL A C 1
ATOM 676 O O . VAL A 1 91 ? -5.569 -1.316 6.535 1.00 85.56 91 VAL A O 1
ATOM 679 N N . ALA A 1 92 ? -5.590 -2.220 8.596 1.00 88.88 92 ALA A N 1
ATOM 680 C CA . ALA A 1 92 ? -4.929 -3.473 8.244 1.00 88.88 92 ALA A CA 1
ATOM 681 C C . ALA A 1 92 ? -5.733 -4.252 7.199 1.00 88.88 92 ALA A C 1
ATOM 683 O O . ALA A 1 92 ? -5.208 -4.573 6.135 1.00 88.88 92 ALA A O 1
ATOM 684 N N . ALA A 1 93 ? -7.026 -4.470 7.459 1.00 90.88 93 ALA A N 1
ATOM 685 C CA . ALA A 1 93 ? -7.908 -5.187 6.546 1.00 90.88 93 ALA A CA 1
ATOM 686 C C . ALA A 1 93 ? -7.969 -4.516 5.169 1.00 90.88 93 ALA A C 1
ATOM 688 O O . ALA A 1 93 ? -7.988 -5.211 4.158 1.00 90.88 93 ALA A O 1
ATOM 689 N N . PHE A 1 94 ? -7.961 -3.181 5.106 1.00 91.06 94 PHE A N 1
ATOM 690 C CA . PHE A 1 94 ? -7.897 -2.458 3.838 1.00 91.06 94 PHE A CA 1
ATOM 691 C C . PHE A 1 94 ? -6.588 -2.722 3.085 1.00 91.06 94 PHE A C 1
ATOM 693 O O . PHE A 1 94 ? -6.625 -3.077 1.906 1.00 91.06 94 PHE A O 1
ATOM 700 N N . ILE A 1 95 ? -5.437 -2.596 3.746 1.00 89.06 95 ILE A N 1
ATOM 701 C CA . ILE A 1 95 ? -4.123 -2.800 3.115 1.00 89.06 95 ILE A CA 1
ATOM 702 C C . ILE A 1 95 ? -3.951 -4.252 2.646 1.00 89.06 95 ILE A C 1
ATOM 704 O O . ILE A 1 95 ? -3.422 -4.496 1.561 1.00 89.06 95 ILE A O 1
ATOM 708 N N . GLU A 1 96 ? -4.470 -5.221 3.397 1.00 91.88 96 GLU A N 1
ATOM 709 C CA . GLU A 1 96 ? -4.455 -6.645 3.037 1.00 91.88 96 GLU A CA 1
ATOM 710 C C . GLU A 1 96 ? -5.296 -6.979 1.790 1.00 91.88 96 GLU A C 1
ATOM 712 O O . GLU A 1 96 ? -5.139 -8.060 1.221 1.00 91.88 96 GLU A O 1
ATOM 717 N N . THR A 1 97 ? -6.140 -6.060 1.299 1.00 93.75 97 THR A N 1
ATOM 718 C CA . THR A 1 97 ? -6.836 -6.223 0.003 1.00 93.75 97 THR A CA 1
ATOM 719 C C . THR A 1 97 ? -6.009 -5.788 -1.203 1.00 93.75 97 THR A C 1
ATOM 721 O O . THR A 1 97 ? -6.382 -6.074 -2.342 1.00 93.75 97 THR A O 1
ATOM 724 N N . TRP A 1 98 ? -4.889 -5.097 -0.991 1.00 92.44 98 TRP A N 1
ATOM 725 C CA . TRP A 1 98 ? -4.069 -4.574 -2.078 1.00 92.44 98 TRP A CA 1
ATOM 726 C C . TRP A 1 98 ? -3.319 -5.626 -2.909 1.00 92.44 98 TRP A C 1
ATOM 728 O O . TRP A 1 98 ? -3.075 -5.336 -4.084 1.00 92.44 98 TRP A O 1
ATOM 738 N N . PRO A 1 99 ? -2.919 -6.813 -2.405 1.00 93.94 99 PRO A N 1
ATOM 739 C CA . PRO A 1 99 ? -2.221 -7.806 -3.218 1.00 93.94 99 PRO A CA 1
ATOM 740 C C . PRO A 1 99 ? -2.966 -8.148 -4.514 1.00 93.94 99 PRO A C 1
ATOM 742 O O . PRO A 1 99 ? -4.162 -8.430 -4.519 1.00 93.94 99 PRO A O 1
ATOM 745 N N . GLY A 1 100 ? -2.243 -8.127 -5.636 1.00 92.75 100 GLY A N 1
ATOM 746 C CA . GLY A 1 100 ? -2.805 -8.337 -6.973 1.00 92.75 100 GLY A CA 1
ATOM 747 C C . GLY A 1 100 ? -3.398 -7.080 -7.619 1.00 92.75 100 GLY A C 1
ATOM 748 O O . GLY A 1 100 ? -3.859 -7.147 -8.759 1.00 92.75 100 GLY A O 1
ATOM 749 N N . THR A 1 101 ? -3.364 -5.936 -6.934 1.00 93.81 101 THR A N 1
ATOM 750 C CA . THR A 1 101 ? -3.785 -4.642 -7.482 1.00 93.81 101 THR A CA 1
ATOM 751 C C . THR A 1 101 ? -2.593 -3.809 -7.954 1.00 93.81 101 THR A C 1
ATOM 753 O O . THR A 1 101 ? -1.425 -4.205 -7.877 1.00 93.81 101 THR A O 1
ATOM 756 N N . THR A 1 102 ? -2.892 -2.637 -8.507 1.00 93.06 102 THR A N 1
ATOM 757 C CA . THR A 1 102 ? -1.897 -1.645 -8.902 1.00 93.06 102 THR A CA 1
ATOM 758 C C . THR A 1 102 ? -2.321 -0.291 -8.359 1.00 93.06 102 THR A C 1
ATOM 760 O O . THR A 1 102 ? -3.454 0.132 -8.589 1.00 93.06 102 THR A O 1
ATOM 763 N N . ILE A 1 103 ? -1.411 0.383 -7.660 1.00 90.88 103 ILE A N 1
ATOM 764 C CA . ILE A 1 103 ? -1.631 1.726 -7.116 1.00 90.88 103 ILE A CA 1
ATOM 765 C C . ILE A 1 103 ? -0.849 2.760 -7.932 1.00 90.88 103 ILE A C 1
ATOM 767 O O . ILE A 1 103 ? 0.260 2.502 -8.406 1.00 90.88 103 ILE A O 1
ATOM 771 N N . SER A 1 104 ? -1.442 3.932 -8.140 1.00 91.56 104 SER A N 1
ATOM 772 C CA . SER A 1 104 ? -0.893 4.957 -9.034 1.00 91.56 104 SER A CA 1
ATOM 773 C C . SER A 1 104 ? 0.021 5.921 -8.286 1.00 91.56 104 SER A C 1
ATOM 775 O O . SER A 1 104 ? -0.437 6.635 -7.396 1.00 91.56 104 SER A O 1
ATOM 777 N N . GLY A 1 105 ? 1.290 5.977 -8.685 1.00 88.44 105 GLY A N 1
ATOM 778 C CA . GLY A 1 105 ? 2.228 7.033 -8.311 1.00 88.44 105 GLY A CA 1
ATOM 779 C C . GLY A 1 105 ? 2.118 8.271 -9.208 1.00 88.44 105 GLY A C 1
ATOM 780 O O . GLY A 1 105 ? 1.255 8.370 -10.081 1.00 88.44 105 GLY A O 1
ATOM 781 N N . ILE A 1 106 ? 3.025 9.221 -8.996 1.00 86.69 106 ILE A N 1
ATOM 782 C CA . ILE A 1 106 ? 3.217 10.428 -9.816 1.00 86.69 106 ILE A CA 1
ATOM 783 C C . ILE A 1 106 ? 3.850 10.063 -11.171 1.00 86.69 106 ILE A C 1
ATOM 785 O O . ILE A 1 106 ? 3.500 10.639 -12.200 1.00 86.69 106 ILE A O 1
ATOM 789 N N . ALA A 1 107 ? 4.801 9.130 -11.170 1.00 87.00 107 ALA A N 1
ATOM 790 C CA . ALA A 1 107 ? 5.670 8.797 -12.292 1.00 87.00 107 ALA A CA 1
ATOM 791 C C . ALA A 1 107 ? 5.760 7.287 -12.591 1.00 87.00 107 ALA A C 1
ATOM 793 O O . ALA A 1 107 ? 6.225 6.935 -13.676 1.00 87.00 107 ALA A O 1
ATOM 794 N N . ALA A 1 108 ? 5.274 6.403 -11.710 1.00 86.69 108 ALA A N 1
ATOM 795 C CA . ALA A 1 108 ? 5.077 4.987 -12.026 1.00 86.69 108 ALA A CA 1
ATOM 796 C C . ALA A 1 108 ? 3.745 4.438 -11.508 1.00 86.69 108 ALA A C 1
ATOM 798 O O . ALA A 1 108 ? 3.084 5.009 -10.643 1.00 86.69 108 ALA A O 1
ATOM 799 N N . GLN A 1 109 ? 3.370 3.281 -12.040 1.00 90.25 109 GLN A N 1
ATOM 800 C CA . GLN A 1 109 ? 2.375 2.407 -11.436 1.00 90.25 109 GLN A CA 1
ATOM 801 C C . GLN A 1 109 ? 3.075 1.383 -10.549 1.00 90.25 109 GLN A C 1
ATOM 803 O O . GLN A 1 109 ? 4.084 0.811 -10.954 1.00 90.25 109 GLN A O 1
ATOM 808 N N . TRP A 1 110 ? 2.542 1.133 -9.360 1.00 88.31 110 TRP A N 1
ATOM 809 C CA . TRP A 1 110 ? 3.123 0.210 -8.394 1.00 88.31 110 TRP A CA 1
ATOM 810 C C . TRP A 1 110 ? 2.256 -1.033 -8.285 1.00 88.31 110 TRP A C 1
ATOM 812 O O . TRP A 1 110 ? 1.162 -0.995 -7.722 1.00 88.31 110 TRP A O 1
ATOM 822 N N . ALA A 1 111 ? 2.743 -2.138 -8.838 1.00 90.69 111 ALA A N 1
ATOM 823 C CA . ALA A 1 111 ? 2.109 -3.435 -8.674 1.00 90.69 111 ALA A CA 1
ATOM 824 C C . ALA A 1 111 ? 2.342 -3.936 -7.245 1.00 90.69 111 ALA A C 1
ATOM 826 O O . ALA A 1 111 ? 3.486 -3.978 -6.784 1.00 90.69 111 ALA A O 1
ATOM 827 N N . VAL A 1 112 ? 1.267 -4.326 -6.564 1.00 91.50 112 VAL A N 1
ATOM 828 C CA . VAL A 1 112 ? 1.315 -4.834 -5.190 1.00 91.50 112 VAL A CA 1
ATOM 829 C C . VAL A 1 112 ? 1.360 -6.357 -5.240 1.00 91.50 112 VAL A C 1
ATOM 831 O O . VAL A 1 112 ? 0.399 -6.994 -5.675 1.00 91.50 112 VAL A O 1
ATOM 834 N N . SER A 1 113 ? 2.460 -6.966 -4.801 1.00 89.81 113 SER A N 1
ATOM 835 C CA . SER A 1 113 ? 2.594 -8.431 -4.811 1.00 89.81 113 SER A CA 1
ATOM 836 C C . SER A 1 113 ? 2.263 -9.081 -3.471 1.00 89.81 113 SER A C 1
ATOM 838 O O . SER A 1 113 ? 1.863 -10.242 -3.451 1.00 89.81 113 SER A O 1
ATOM 840 N N . ALA A 1 114 ? 2.436 -8.357 -2.366 1.00 87.38 114 ALA A N 1
ATOM 841 C CA . ALA A 1 114 ? 2.146 -8.836 -1.020 1.00 87.38 114 ALA A CA 1
ATOM 842 C C . ALA A 1 114 ? 1.831 -7.660 -0.090 1.00 87.38 114 ALA A C 1
ATOM 844 O O . ALA A 1 114 ? 2.339 -6.557 -0.304 1.00 87.38 114 ALA A O 1
ATOM 845 N N . ALA A 1 115 ? 1.012 -7.918 0.925 1.00 89.12 115 ALA A N 1
ATOM 846 C CA . ALA A 1 115 ? 0.682 -6.999 2.001 1.00 89.12 115 ALA A CA 1
ATOM 847 C C . ALA A 1 115 ? 0.380 -7.830 3.254 1.00 89.12 115 ALA A C 1
ATOM 849 O O . ALA A 1 115 ? -0.469 -8.718 3.198 1.00 89.12 115 ALA A O 1
ATOM 850 N N . GLU A 1 116 ? 1.094 -7.575 4.345 1.00 87.94 116 GLU A N 1
ATOM 851 C CA . GLU A 1 116 ? 0.935 -8.279 5.622 1.00 87.94 116 GLU A CA 1
ATOM 852 C C . GLU A 1 116 ? 0.970 -7.262 6.761 1.00 87.94 116 GLU A C 1
ATOM 854 O O . GLU A 1 116 ? 1.930 -6.497 6.856 1.00 87.94 116 GLU A O 1
ATOM 859 N N . CYS A 1 117 ? -0.049 -7.242 7.619 1.00 86.56 117 CYS A N 1
ATOM 860 C CA . CYS A 1 117 ? -0.144 -6.308 8.741 1.00 86.56 117 CYS A CA 1
ATOM 861 C C . CYS A 1 117 ? -0.007 -7.031 10.092 1.00 86.56 117 CYS A C 1
ATOM 863 O O . CYS A 1 117 ? -0.420 -8.183 10.234 1.00 86.56 117 CYS A O 1
ATOM 865 N N . SER A 1 118 ? 0.600 -6.365 11.082 1.00 80.75 118 SER A N 1
ATOM 866 C CA . SER A 1 118 ? 0.882 -6.913 12.422 1.00 80.75 118 SER A CA 1
ATOM 867 C C . SER A 1 118 ? 0.610 -5.931 13.547 1.00 80.75 118 SER A C 1
ATOM 869 O O . SER A 1 118 ? 0.961 -4.742 13.349 1.00 80.75 118 SER A O 1
#

Secondary structure (DSSP, 8-state):
----------------------PPPP-EEEEEEEEEESPPPTTSHHHHHHHHHHHHHHHHSTTPPB---EEPSTTEEEEEE-BTTS-HHHHHHHHTT-TT-EEE-SS-EEEEEEEEE-